Protein AF-A0A9J6HD00-F1 (afdb_monomer_lite)

Sequence (119 aa):
METTKFHFYCDDCMQVVAETSGSLADRNAVHAECPGCGRMCDGRPLLNDGNFYLSLPIKQQLTSLLAANDVSTALSERLREINSRSDTSTVLSDITDGSVYRTVRQKLNLSRLNSDHQR

Foldseek 3Di:
DDAKKKWAADPVPRATFDIDRPDPVRQQCDWGQHPPPRDTDGRVVRVVVVRMDMDHPCVVVVVVQCPPPVSVVVVVVVVVVVVPPPPPDPDDDPQCNDPVNVVVCVVVVVPPPPPPPDD

Structure (mmCIF, N/CA/C/O backbone):
data_AF-A0A9J6HD00-F1
#
_entry.id   AF-A0A9J6HD00-F1
#
loop_
_atom_site.group_PDB
_atom_site.id
_atom_site.type_symbol
_atom_site.label_atom_id
_atom_site.label_alt_id
_atom_site.label_comp_id
_atom_site.label_asym_id
_atom_site.label_entity_id
_atom_site.label_seq_id
_atom_site.pdbx_PDB_ins_code
_atom_site.Cartn_x
_atom_site.Cartn_y
_atom_site.Cartn_z
_atom_site.occupancy
_atom_site.B_iso_or_equiv
_atom_site.auth_seq_id
_atom_site.auth_comp_id
_atom_site.auth_asym_id
_atom_site.auth_atom_id
_atom_site.pdbx_PDB_model_num
ATOM 1 N N . MET A 1 1 ? 5.019 13.794 7.632 1.00 52.81 1 MET A N 1
ATOM 2 C CA . MET A 1 1 ? 3.790 12.981 7.520 1.00 52.81 1 MET A CA 1
ATOM 3 C C . MET A 1 1 ? 4.161 11.738 6.745 1.00 52.81 1 MET A C 1
ATOM 5 O O . MET A 1 1 ? 4.774 11.886 5.698 1.00 52.81 1 MET A O 1
ATOM 9 N N . GLU A 1 2 ? 3.876 10.545 7.265 1.00 64.75 2 GLU A N 1
ATOM 10 C CA . GLU A 1 2 ? 3.932 9.345 6.425 1.00 64.75 2 GLU A CA 1
ATOM 11 C C . GLU A 1 2 ? 2.846 9.503 5.356 1.00 64.75 2 GLU A C 1
ATOM 13 O O . GLU A 1 2 ? 1.710 9.842 5.685 1.00 64.75 2 GLU A O 1
ATOM 18 N N . THR A 1 3 ? 3.213 9.368 4.086 1.00 76.88 3 THR A N 1
ATOM 19 C CA . THR A 1 3 ? 2.303 9.480 2.941 1.00 76.88 3 THR A CA 1
ATOM 20 C C . THR A 1 3 ? 2.090 8.105 2.334 1.00 76.88 3 THR A C 1
ATOM 22 O O . THR A 1 3 ? 2.914 7.210 2.523 1.00 76.88 3 THR A O 1
ATOM 25 N N . THR A 1 4 ? 0.994 7.929 1.596 1.00 85.50 4 THR A N 1
ATOM 26 C CA . THR A 1 4 ? 0.776 6.705 0.822 1.00 85.50 4 THR A CA 1
ATOM 27 C C . THR A 1 4 ? 1.958 6.453 -0.107 1.00 85.50 4 THR A C 1
ATOM 29 O O . THR A 1 4 ? 2.431 7.377 -0.769 1.00 85.50 4 THR A O 1
ATOM 32 N N . LYS A 1 5 ? 2.418 5.205 -0.159 1.00 91.19 5 LYS A N 1
ATOM 33 C CA . LYS A 1 5 ? 3.476 4.760 -1.067 1.00 91.19 5 LYS A CA 1
ATOM 34 C C . LYS A 1 5 ? 2.976 3.610 -1.922 1.00 91.19 5 LYS A C 1
ATOM 36 O O . LYS A 1 5 ? 2.307 2.708 -1.418 1.00 91.19 5 LYS A O 1
ATOM 41 N N . PHE A 1 6 ? 3.300 3.653 -3.207 1.00 93.88 6 PHE A N 1
ATOM 42 C CA . PHE A 1 6 ? 3.102 2.540 -4.129 1.00 93.88 6 PHE A CA 1
ATOM 43 C C . PHE A 1 6 ? 4.403 1.767 -4.242 1.00 93.88 6 PHE A C 1
ATOM 45 O O . PHE A 1 6 ? 5.441 2.363 -4.520 1.00 93.88 6 PHE A O 1
ATOM 52 N N . HIS A 1 7 ? 4.319 0.456 -4.078 1.00 96.12 7 HIS A N 1
ATOM 53 C CA . HIS A 1 7 ? 5.434 -0.461 -4.231 1.00 96.12 7 HIS A CA 1
ATOM 54 C C . HIS A 1 7 ? 5.146 -1.367 -5.418 1.00 96.12 7 HIS A C 1
ATOM 56 O O . HIS A 1 7 ? 4.12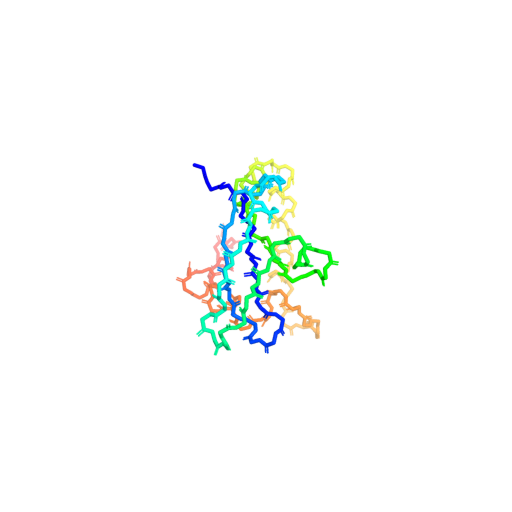8 -2.053 -5.435 1.00 96.12 7 HIS A O 1
ATOM 62 N N . PHE A 1 8 ? 6.034 -1.360 -6.400 1.00 97.00 8 PHE A N 1
ATOM 63 C CA . PHE A 1 8 ? 5.962 -2.229 -7.566 1.00 97.00 8 PHE A CA 1
ATOM 64 C C . PHE A 1 8 ? 6.852 -3.437 -7.343 1.00 97.00 8 PHE A C 1
ATOM 66 O O . PHE A 1 8 ? 7.951 -3.293 -6.800 1.00 97.00 8 PHE A O 1
ATOM 73 N N . TYR A 1 9 ? 6.404 -4.608 -7.777 1.00 97.56 9 TYR A N 1
ATOM 74 C CA . TYR A 1 9 ? 7.189 -5.833 -7.680 1.00 97.56 9 TYR A CA 1
ATOM 75 C C . TYR A 1 9 ? 7.220 -6.572 -9.016 1.00 97.56 9 TYR A C 1
ATOM 77 O O . TYR A 1 9 ? 6.324 -6.428 -9.841 1.00 97.56 9 TYR A O 1
ATOM 85 N N . CYS A 1 10 ? 8.278 -7.344 -9.235 1.00 97.06 10 CYS A N 1
ATOM 86 C CA . CYS A 1 10 ? 8.379 -8.243 -10.379 1.00 97.06 10 CYS A CA 1
ATOM 87 C C . CYS A 1 10 ? 7.489 -9.472 -10.151 1.00 97.06 10 CYS A C 1
ATOM 89 O O . CYS A 1 10 ? 7.592 -10.116 -9.109 1.00 97.06 10 CYS A O 1
ATOM 91 N N . ASP A 1 11 ? 6.660 -9.803 -11.133 1.00 94.88 11 ASP A N 1
ATOM 92 C CA . ASP A 1 11 ? 5.758 -10.960 -11.172 1.00 94.88 11 ASP A CA 1
ATOM 93 C C . ASP A 1 11 ? 6.484 -12.312 -11.082 1.00 94.88 11 ASP A C 1
ATOM 95 O O . ASP A 1 11 ? 5.979 -13.239 -10.454 1.00 94.88 11 ASP A O 1
ATOM 99 N N . ASP A 1 12 ? 7.686 -12.420 -11.649 1.00 93.69 12 ASP A N 1
ATOM 100 C CA . ASP A 1 12 ? 8.445 -13.678 -11.654 1.00 93.69 12 ASP A CA 1
ATOM 101 C C . ASP A 1 12 ? 9.132 -13.965 -10.308 1.00 93.69 12 ASP A C 1
ATOM 103 O O . ASP A 1 12 ? 9.190 -15.100 -9.839 1.00 93.69 12 ASP A O 1
ATOM 107 N N . CYS A 1 13 ? 9.715 -12.930 -9.698 1.00 94.44 13 CYS A N 1
ATOM 108 C CA . CYS A 1 13 ? 10.613 -13.073 -8.543 1.00 94.44 13 CYS A CA 1
ATOM 109 C C . CYS A 1 13 ? 10.040 -12.518 -7.239 1.00 94.44 13 CYS A C 1
ATOM 111 O O . CYS A 1 13 ? 10.677 -12.645 -6.191 1.00 94.44 13 CYS A O 1
ATOM 113 N N . MET A 1 14 ? 8.881 -11.859 -7.300 1.00 95.25 14 MET A N 1
ATOM 114 C CA . MET A 1 14 ? 8.209 -11.193 -6.178 1.00 95.25 14 MET A CA 1
ATOM 115 C C . MET A 1 14 ? 9.091 -10.170 -5.436 1.00 95.25 14 MET A C 1
ATOM 117 O O . MET A 1 14 ? 8.809 -9.802 -4.296 1.00 95.25 14 MET A O 1
ATOM 121 N N . GLN A 1 15 ? 10.168 -9.696 -6.074 1.00 96.56 15 GLN A N 1
ATOM 122 C CA . GLN A 1 15 ? 11.064 -8.676 -5.531 1.00 96.56 15 GLN A CA 1
ATOM 123 C C . GLN A 1 15 ? 10.524 -7.284 -5.829 1.00 96.56 15 GLN A C 1
ATOM 125 O O . GLN A 1 15 ? 10.044 -7.023 -6.933 1.00 96.56 15 GLN A O 1
ATOM 130 N N . VAL A 1 16 ? 10.644 -6.380 -4.857 1.00 96.75 16 VAL A N 1
ATOM 131 C CA . VAL A 1 16 ? 10.287 -4.969 -5.037 1.00 96.75 16 VAL A CA 1
ATOM 132 C C . VAL A 1 16 ? 11.282 -4.319 -5.996 1.00 96.75 16 VAL A C 1
ATOM 134 O O . VAL A 1 16 ? 12.492 -4.422 -5.801 1.00 96.75 16 VAL A O 1
ATOM 137 N N . VAL A 1 17 ? 10.765 -3.639 -7.018 1.00 97.00 17 VAL A N 1
ATOM 138 C CA . VAL A 1 17 ? 11.569 -2.997 -8.071 1.00 97.00 17 VAL A CA 1
ATOM 139 C C . VAL A 1 17 ? 11.536 -1.475 -7.997 1.00 97.00 17 VAL A C 1
ATOM 141 O O . VAL A 1 17 ? 12.498 -0.820 -8.385 1.00 97.00 17 VAL A O 1
ATOM 144 N N . ALA A 1 18 ? 10.450 -0.891 -7.485 1.00 95.75 18 ALA A N 1
ATOM 145 C CA . ALA A 1 18 ? 10.319 0.556 -7.367 1.00 95.75 18 ALA A CA 1
ATOM 146 C C . ALA A 1 18 ? 9.346 0.962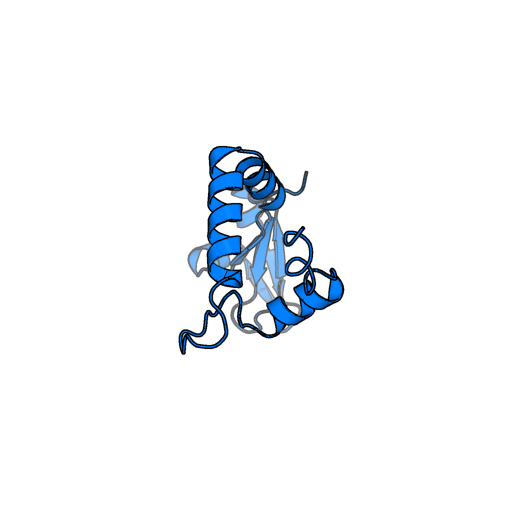 -6.257 1.00 95.75 18 ALA A C 1
ATOM 148 O O . ALA A 1 18 ? 8.401 0.239 -5.933 1.00 95.75 18 ALA A O 1
ATOM 149 N N . GLU A 1 19 ? 9.552 2.165 -5.724 1.00 95.62 19 GLU A N 1
ATOM 150 C CA . GLU A 1 19 ? 8.650 2.832 -4.789 1.00 95.62 19 GLU A CA 1
ATOM 151 C C . GLU A 1 19 ? 8.307 4.232 -5.318 1.00 95.62 19 GLU A C 1
ATOM 153 O O . GLU A 1 19 ? 9.193 4.957 -5.768 1.00 95.62 19 GLU A O 1
ATOM 158 N N . THR A 1 20 ? 7.031 4.630 -5.268 1.00 93.94 20 THR A N 1
ATOM 159 C CA . THR A 1 20 ? 6.591 5.965 -5.712 1.00 93.94 20 THR A CA 1
ATOM 160 C C . THR A 1 20 ? 5.603 6.616 -4.743 1.00 93.94 20 THR A C 1
ATOM 162 O O . THR A 1 20 ? 4.933 5.943 -3.956 1.00 93.94 20 THR A O 1
ATOM 165 N N . SER A 1 21 ? 5.479 7.945 -4.839 1.00 81.44 21 SER A N 1
ATOM 166 C CA . SER A 1 21 ? 4.574 8.781 -4.028 1.00 81.44 21 SER A CA 1
ATOM 167 C C . SER A 1 21 ? 3.080 8.582 -4.343 1.00 81.44 21 SER A C 1
ATOM 169 O O . SER A 1 21 ? 2.212 9.060 -3.613 1.00 81.44 21 SER A O 1
ATOM 171 N N . GLY A 1 22 ? 2.770 7.880 -5.441 1.00 76.69 22 GLY A N 1
ATOM 172 C CA . GLY A 1 22 ? 1.409 7.582 -5.873 1.00 76.69 22 GLY A CA 1
ATOM 173 C C . GLY A 1 22 ? 0.776 8.585 -6.836 1.00 76.69 22 GLY A C 1
ATOM 174 O O . GLY A 1 22 ? -0.397 8.421 -7.172 1.00 76.69 22 GLY A O 1
ATOM 175 N N . SER A 1 23 ? 1.495 9.585 -7.358 1.00 89.06 23 SER A N 1
ATOM 176 C CA . SER A 1 23 ? 0.992 10.357 -8.508 1.00 89.06 23 SER A CA 1
ATOM 177 C C . SER A 1 23 ? 0.903 9.463 -9.760 1.00 89.06 23 SER A C 1
ATOM 179 O O . SER A 1 23 ? 1.632 8.479 -9.881 1.00 89.06 23 SER A O 1
ATOM 181 N N . LEU A 1 24 ? -0.039 9.716 -10.679 1.00 88.81 24 LEU A N 1
ATOM 182 C CA . LEU A 1 24 ? -0.172 8.875 -11.885 1.00 88.81 24 LEU A CA 1
ATOM 183 C C . LEU A 1 24 ? 1.063 8.990 -12.791 1.00 88.81 24 LEU A C 1
ATOM 185 O O . LEU A 1 24 ? 1.462 8.007 -13.409 1.00 88.81 24 LEU A O 1
ATOM 189 N N . ALA A 1 25 ? 1.676 10.175 -12.835 1.00 91.94 25 ALA A N 1
ATOM 190 C CA . ALA A 1 25 ? 2.903 10.416 -13.580 1.00 91.94 25 ALA A CA 1
ATOM 191 C C . ALA A 1 25 ? 4.063 9.575 -13.029 1.00 91.94 25 ALA A C 1
ATOM 193 O O . ALA A 1 25 ? 4.665 8.830 -13.795 1.00 91.94 25 ALA A O 1
ATOM 194 N N . ASP A 1 26 ? 4.302 9.603 -11.711 1.00 91.94 26 ASP A N 1
ATOM 195 C CA . ASP A 1 26 ? 5.390 8.829 -11.090 1.00 91.94 26 ASP A CA 1
ATOM 196 C C . ASP A 1 26 ? 5.193 7.328 -11.292 1.00 91.94 26 ASP A C 1
ATOM 198 O O . ASP A 1 26 ? 6.134 6.606 -11.606 1.00 91.94 26 ASP A O 1
ATOM 202 N N . ARG A 1 27 ? 3.947 6.859 -11.156 1.00 92.12 27 ARG A N 1
ATOM 203 C CA . ARG A 1 27 ? 3.603 5.449 -11.356 1.00 92.12 27 ARG A CA 1
ATOM 204 C C . ARG A 1 27 ? 3.875 4.989 -12.786 1.00 92.12 27 ARG A C 1
ATOM 206 O O . ARG A 1 27 ? 4.424 3.914 -12.976 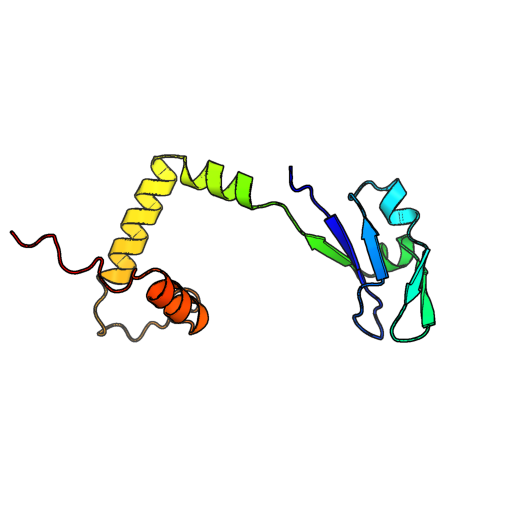1.00 92.12 27 ARG A O 1
ATOM 213 N N . ASN A 1 28 ? 3.514 5.795 -13.784 1.00 92.75 28 ASN A N 1
ATOM 214 C CA . ASN A 1 28 ? 3.751 5.462 -15.191 1.00 92.75 28 ASN A CA 1
ATOM 215 C C . ASN A 1 28 ? 5.219 5.628 -15.610 1.00 92.75 28 ASN A C 1
ATOM 217 O O . ASN A 1 28 ? 5.619 5.037 -16.608 1.00 92.75 28 ASN A O 1
ATOM 221 N N . ALA A 1 29 ? 5.997 6.425 -14.874 1.00 94.06 29 ALA A N 1
ATOM 222 C CA . ALA A 1 29 ? 7.413 6.663 -15.134 1.00 94.06 29 ALA A CA 1
ATOM 223 C C . ALA A 1 29 ? 8.339 5.579 -14.556 1.00 94.06 29 ALA A C 1
ATOM 225 O O . ALA A 1 29 ? 9.546 5.638 -14.781 1.00 94.06 29 ALA A O 1
ATOM 226 N N . VAL A 1 30 ? 7.807 4.600 -13.812 1.00 95.19 30 VAL A N 1
ATOM 227 C CA . VAL A 1 30 ? 8.604 3.468 -13.324 1.00 95.19 30 VAL A CA 1
ATOM 228 C C . VAL A 1 30 ? 9.181 2.707 -14.514 1.00 95.19 30 VAL A C 1
ATOM 230 O O . VAL A 1 30 ? 8.442 2.218 -15.365 1.00 95.19 30 VAL A O 1
ATOM 233 N N . HIS A 1 31 ? 10.503 2.603 -14.532 1.00 96.81 31 HIS A N 1
ATOM 234 C CA . HIS A 1 31 ? 11.281 1.810 -15.469 1.00 96.81 31 HIS A CA 1
ATOM 235 C C . HIS A 1 31 ? 12.517 1.322 -14.712 1.00 96.81 31 HIS A C 1
ATOM 237 O O . HIS A 1 31 ? 13.444 2.096 -14.469 1.00 96.81 31 HIS A O 1
ATOM 243 N N . ALA A 1 32 ? 12.482 0.078 -14.239 1.00 96.00 32 ALA A N 1
ATOM 244 C CA . ALA A 1 32 ? 13.508 -0.462 -13.351 1.00 96.00 32 ALA A CA 1
ATOM 245 C C . ALA A 1 32 ? 13.845 -1.908 -13.711 1.00 96.00 32 ALA A C 1
ATOM 247 O O . ALA A 1 32 ? 12.966 -2.690 -14.068 1.00 96.00 32 ALA A O 1
ATOM 248 N N . GLU A 1 33 ? 15.119 -2.267 -13.589 1.00 97.56 33 GLU A N 1
ATOM 249 C CA . GLU A 1 33 ? 15.564 -3.652 -13.708 1.00 97.56 33 GLU A CA 1
ATOM 250 C C . GLU A 1 33 ? 15.285 -4.399 -12.399 1.00 97.56 33 GLU A C 1
ATOM 252 O O . GLU A 1 33 ? 15.595 -3.914 -11.308 1.00 97.56 33 GLU A O 1
ATOM 257 N N . CYS A 1 34 ? 14.692 -5.587 -12.492 1.00 97.44 34 CYS A N 1
ATOM 258 C CA . CYS A 1 34 ? 14.448 -6.431 -11.335 1.00 97.44 34 CYS A CA 1
ATOM 259 C C . CYS A 1 34 ? 15.778 -6.945 -10.759 1.00 97.44 34 CYS A C 1
ATOM 261 O O . CYS A 1 34 ? 16.500 -7.658 -11.459 1.00 97.44 34 CYS A O 1
ATOM 263 N N . PRO A 1 35 ? 16.077 -6.710 -9.467 1.00 95.56 35 PRO A N 1
ATOM 264 C CA . PRO A 1 35 ? 17.335 -7.152 -8.865 1.00 95.56 35 PRO A CA 1
ATOM 265 C C . PRO A 1 35 ? 17.447 -8.680 -8.734 1.00 95.56 35 PRO A C 1
ATOM 267 O O . PRO A 1 35 ? 18.536 -9.192 -8.492 1.00 95.56 35 PRO A O 1
ATOM 270 N N . GLY A 1 36 ? 16.333 -9.414 -8.856 1.00 95.31 36 GLY A N 1
ATOM 271 C CA . GLY A 1 36 ? 16.306 -10.875 -8.756 1.00 95.31 36 GLY A CA 1
ATOM 272 C C . GLY A 1 36 ? 16.601 -11.599 -10.072 1.00 95.31 36 GLY A C 1
ATOM 273 O O . GLY A 1 36 ? 17.358 -12.565 -10.076 1.00 95.31 36 GLY A O 1
ATOM 274 N N . CYS A 1 37 ? 16.010 -11.149 -11.183 1.00 96.06 37 CYS A N 1
ATOM 275 C CA . CYS A 1 37 ? 16.089 -11.840 -12.480 1.00 96.06 37 CYS A CA 1
ATOM 276 C C . CYS A 1 37 ? 16.631 -10.994 -13.637 1.00 96.06 37 CYS A C 1
ATOM 278 O O . CYS A 1 37 ? 16.747 -11.513 -14.744 1.00 96.06 37 CYS A O 1
ATOM 280 N N . GLY A 1 38 ? 16.924 -9.710 -13.421 1.00 95.50 38 GLY A N 1
ATOM 281 C CA . GLY A 1 38 ? 17.403 -8.803 -14.469 1.00 95.50 38 GLY A CA 1
ATOM 282 C C . GLY A 1 38 ? 16.338 -8.391 -15.496 1.00 95.50 38 GLY A C 1
ATOM 283 O O . GLY A 1 38 ? 16.639 -7.741 -16.493 1.00 95.50 38 GLY A O 1
ATOM 284 N N . ARG A 1 39 ? 15.068 -8.774 -15.303 1.00 95.50 39 ARG A N 1
ATOM 285 C CA . ARG A 1 39 ? 13.974 -8.378 -16.201 1.00 95.50 39 ARG A CA 1
ATOM 286 C C . ARG A 1 39 ? 13.677 -6.888 -16.040 1.00 95.50 39 ARG A C 1
ATOM 288 O O . ARG A 1 39 ? 13.552 -6.403 -14.919 1.00 95.50 39 ARG A O 1
ATOM 295 N N . MET A 1 40 ? 13.490 -6.183 -17.153 1.00 97.00 40 MET A N 1
ATOM 296 C CA . MET A 1 40 ? 12.993 -4.807 -17.127 1.00 97.00 40 MET A CA 1
ATOM 297 C C . MET A 1 40 ? 11.503 -4.773 -16.782 1.00 97.00 40 MET A C 1
ATOM 299 O O . MET A 1 40 ? 10.692 -5.478 -17.385 1.00 97.00 40 MET A O 1
ATOM 303 N N . CYS A 1 41 ? 11.160 -3.943 -15.803 1.00 96.44 41 CYS A N 1
ATOM 304 C CA . CYS A 1 41 ? 9.824 -3.787 -15.256 1.00 96.44 41 CYS A CA 1
ATOM 305 C C . CYS A 1 41 ? 9.346 -2.342 -15.462 1.00 96.44 41 CYS A C 1
ATOM 307 O O . CYS A 1 41 ? 9.942 -1.394 -14.945 1.00 96.44 41 CYS A O 1
ATOM 309 N N . ASP A 1 42 ? 8.244 -2.192 -16.196 1.00 96.75 42 ASP A N 1
ATOM 310 C CA . ASP A 1 42 ? 7.630 -0.904 -16.523 1.00 96.75 42 ASP A CA 1
ATOM 311 C C . ASP A 1 42 ? 6.364 -0.658 -15.698 1.00 96.75 42 ASP A C 1
ATOM 313 O O . ASP A 1 42 ? 5.506 -1.530 -15.566 1.00 96.75 42 ASP A O 1
ATOM 317 N N . GLY A 1 43 ? 6.187 0.564 -15.204 1.00 94.50 43 GLY A N 1
ATOM 318 C CA . GLY A 1 43 ? 5.103 0.908 -14.286 1.00 94.50 43 GLY A CA 1
ATOM 319 C C . GLY A 1 43 ? 3.703 0.685 -14.838 1.00 94.50 43 GLY A C 1
ATOM 320 O O . GLY A 1 43 ? 2.844 0.142 -14.148 1.00 94.50 43 GLY A O 1
ATOM 321 N N . ARG A 1 44 ? 3.450 1.082 -16.091 1.00 95.00 44 ARG A N 1
ATOM 322 C CA . ARG A 1 44 ? 2.111 0.979 -16.691 1.00 95.00 44 ARG A CA 1
ATOM 323 C C . ARG A 1 44 ? 1.658 -0.480 -16.884 1.00 95.00 44 ARG A C 1
ATOM 325 O O . ARG A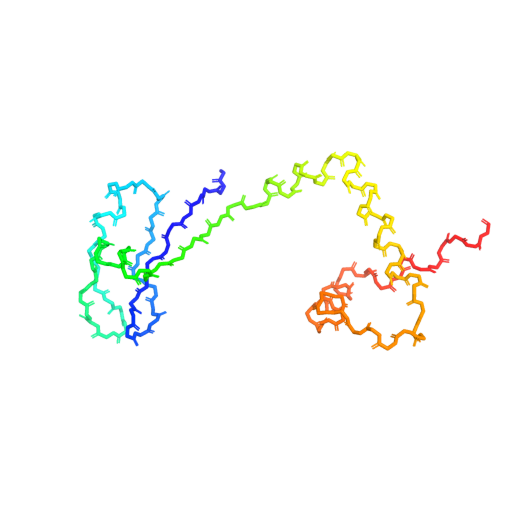 1 44 ? 0.534 -0.772 -16.479 1.00 95.00 44 ARG A O 1
ATOM 332 N N . PRO A 1 45 ? 2.481 -1.395 -17.437 1.00 95.56 45 PRO A N 1
ATOM 333 C CA . PRO A 1 45 ? 2.189 -2.829 -17.408 1.00 95.56 45 PRO A CA 1
ATOM 334 C C . PRO A 1 45 ? 1.964 -3.366 -15.993 1.00 95.56 45 PRO A C 1
ATOM 336 O O . PRO A 1 45 ? 0.910 -3.934 -15.728 1.00 95.56 45 PRO A O 1
ATOM 339 N N . LEU A 1 46 ? 2.875 -3.086 -15.052 1.00 95.25 46 LEU A N 1
ATOM 340 C CA . LEU A 1 46 ? 2.752 -3.578 -13.674 1.00 95.25 46 LEU A CA 1
ATOM 341 C C . LEU A 1 46 ? 1.455 -3.113 -12.996 1.00 95.25 46 LEU A C 1
ATOM 343 O O . LEU A 1 46 ? 0.845 -3.875 -12.254 1.00 95.25 46 LEU A O 1
ATOM 347 N N . LEU A 1 47 ? 1.004 -1.881 -13.254 1.00 94.12 47 LEU A N 1
ATOM 348 C CA . LEU A 1 47 ? -0.288 -1.395 -12.764 1.00 94.12 47 LEU A CA 1
ATOM 349 C C . LEU A 1 47 ? -1.467 -2.172 -13.354 1.00 94.12 47 LEU A C 1
ATOM 351 O O . LEU A 1 47 ? -2.371 -2.547 -12.611 1.00 94.12 47 LEU A O 1
ATOM 355 N N . ASN A 1 48 ? -1.479 -2.368 -14.674 1.00 95.31 48 ASN A N 1
ATOM 356 C CA . ASN A 1 48 ? -2.577 -3.045 -15.366 1.00 95.31 48 ASN A CA 1
ATOM 357 C C . ASN A 1 48 ? -2.695 -4.513 -14.942 1.00 95.31 48 ASN A C 1
ATOM 359 O O . ASN A 1 48 ? -3.808 -5.017 -14.806 1.00 95.31 48 ASN A O 1
ATOM 363 N N . ASP A 1 49 ? -1.556 -5.156 -14.694 1.00 95.88 49 ASP A N 1
ATOM 364 C CA . ASP A 1 49 ? -1.475 -6.563 -14.304 1.00 95.88 49 ASP A CA 1
ATOM 365 C C . ASP A 1 49 ? -1.655 -6.768 -12.787 1.00 95.88 49 ASP A C 1
ATOM 367 O O . ASP A 1 49 ? -1.768 -7.897 -12.318 1.00 95.88 49 ASP A O 1
ATOM 371 N N . GLY A 1 50 ? -1.711 -5.686 -11.999 1.00 95.88 50 GLY A N 1
ATOM 372 C CA . GLY A 1 50 ? -1.885 -5.753 -10.544 1.00 95.88 50 GLY A CA 1
ATOM 373 C C . GLY A 1 50 ? -0.607 -6.082 -9.760 1.00 95.88 50 GLY A C 1
ATOM 374 O O . GLY A 1 50 ? -0.673 -6.444 -8.585 1.00 95.88 50 GLY A O 1
ATOM 375 N N . ASN A 1 51 ? 0.565 -5.904 -10.368 1.00 96.75 51 ASN A N 1
ATOM 376 C CA . ASN A 1 51 ? 1.881 -6.181 -9.787 1.00 96.75 51 ASN A CA 1
ATOM 377 C C . ASN A 1 51 ? 2.397 -5.020 -8.917 1.00 96.75 51 ASN A C 1
ATOM 379 O O . ASN A 1 51 ? 3.499 -4.490 -9.096 1.00 96.75 51 ASN A O 1
ATOM 383 N N . PHE A 1 52 ? 1.567 -4.580 -7.973 1.00 95.62 52 PHE A N 1
ATOM 384 C CA . PHE A 1 52 ? 1.914 -3.546 -7.004 1.00 95.62 52 PHE A CA 1
ATOM 385 C C . PHE A 1 52 ? 1.120 -3.701 -5.701 1.00 95.62 52 PHE A C 1
ATOM 387 O O . PHE A 1 52 ? 0.079 -4.354 -5.658 1.00 95.62 52 PHE A O 1
ATOM 394 N N . TYR A 1 53 ? 1.588 -3.064 -4.631 1.00 94.25 53 TYR A N 1
ATOM 395 C CA . TYR A 1 53 ? 0.835 -2.904 -3.388 1.00 94.25 53 TYR A CA 1
ATOM 396 C C . TYR A 1 53 ? 1.011 -1.501 -2.803 1.00 94.25 53 TYR A C 1
ATOM 398 O O . TYR A 1 53 ? 1.866 -0.718 -3.224 1.00 94.25 53 TYR A O 1
ATOM 406 N N . LEU A 1 54 ? 0.162 -1.171 -1.831 1.00 91.75 54 LEU A N 1
ATOM 407 C CA . LEU A 1 54 ? 0.111 0.138 -1.194 1.00 91.75 54 LEU A CA 1
ATOM 408 C C . LEU A 1 54 ? 0.528 0.048 0.265 1.00 91.75 54 LEU A C 1
ATOM 410 O O . LEU A 1 54 ? -0.008 -0.763 1.017 1.00 91.75 54 LEU A O 1
ATOM 414 N N . SER A 1 55 ? 1.395 0.962 0.678 1.00 88.81 55 SER A N 1
ATOM 415 C CA . SER A 1 55 ? 1.606 1.263 2.090 1.00 88.81 55 SER A CA 1
ATOM 416 C C . SER A 1 55 ? 0.812 2.514 2.430 1.00 88.81 55 SER A C 1
ATOM 418 O O . SER A 1 55 ? 1.120 3.604 1.945 1.00 88.81 55 SER A O 1
ATOM 420 N N . LEU A 1 56 ? -0.236 2.354 3.237 1.00 85.19 56 LEU A N 1
ATOM 421 C CA . LEU A 1 56 ? -1.079 3.455 3.693 1.00 85.19 56 LEU A CA 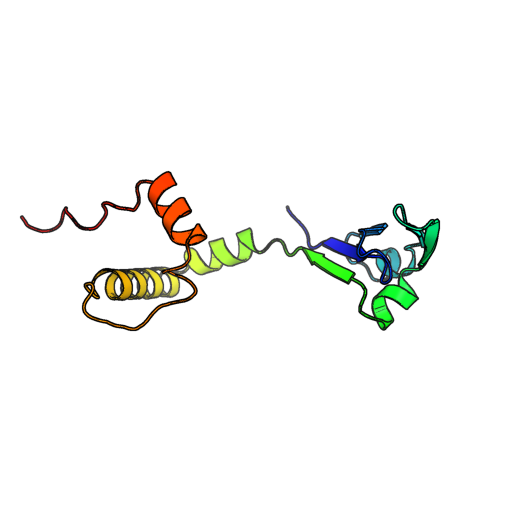1
ATOM 422 C C . LEU A 1 56 ? -0.649 3.899 5.099 1.00 85.19 56 LEU A C 1
ATOM 424 O O . LEU A 1 56 ? -0.518 3.054 5.988 1.00 85.19 56 LEU A O 1
ATOM 428 N N . PRO A 1 57 ? -0.496 5.210 5.350 1.00 79.12 57 PRO A N 1
ATOM 429 C CA . PRO A 1 57 ? -0.211 5.746 6.677 1.00 79.12 57 PRO A CA 1
ATOM 430 C C . PRO A 1 57 ? -1.480 5.736 7.547 1.00 79.12 57 PRO A C 1
ATOM 432 O O . PRO A 1 57 ? -2.042 6.775 7.894 1.00 79.12 57 PRO A O 1
ATOM 435 N N . ILE A 1 58 ? -1.959 4.545 7.911 1.00 83.38 58 ILE A N 1
ATOM 436 C CA . ILE A 1 58 ? -3.219 4.374 8.654 1.00 83.38 58 ILE A CA 1
ATOM 437 C C . ILE A 1 58 ? -3.128 4.840 10.107 1.00 83.38 58 ILE A C 1
ATOM 439 O O . ILE A 1 58 ? -4.149 4.998 10.766 1.00 83.38 58 ILE A O 1
ATOM 443 N N . LYS A 1 59 ? -1.919 5.086 10.626 1.00 83.56 59 LYS A N 1
ATOM 444 C CA . LYS A 1 59 ? -1.713 5.455 12.030 1.00 83.56 59 LYS A CA 1
ATOM 445 C C . LYS A 1 59 ? -2.522 6.688 12.419 1.00 83.56 59 LYS A C 1
ATOM 447 O O . LYS A 1 59 ? -3.181 6.669 13.448 1.00 83.56 59 LYS A O 1
ATOM 452 N N . GLN A 1 60 ? -2.510 7.738 11.596 1.00 79.56 60 GLN A N 1
ATOM 453 C CA . GLN A 1 60 ? -3.280 8.952 11.886 1.00 79.56 60 GLN A CA 1
ATOM 454 C C . GLN A 1 60 ? -4.786 8.684 11.855 1.00 79.56 60 GLN A C 1
ATOM 456 O O . GLN A 1 60 ? -5.493 9.125 12.753 1.00 79.56 60 GLN A O 1
ATOM 461 N N . GLN A 1 61 ? -5.257 7.909 10.877 1.00 81.00 61 GLN A N 1
ATOM 462 C CA . GLN A 1 61 ? -6.670 7.550 10.743 1.00 81.00 61 GLN A CA 1
ATOM 463 C C . GLN A 1 61 ? -7.153 6.735 11.949 1.00 81.00 61 GLN A C 1
ATOM 465 O O . GLN A 1 61 ? -8.184 7.055 12.534 1.00 81.00 61 GLN A O 1
ATOM 470 N N . LEU A 1 62 ? -6.375 5.735 12.373 1.00 85.69 62 LEU A N 1
ATOM 471 C CA . LEU A 1 62 ? -6.660 4.933 13.562 1.00 85.69 62 LEU A CA 1
ATOM 472 C C . LEU A 1 62 ? -6.624 5.777 14.835 1.00 85.69 62 LEU A C 1
ATOM 474 O O . LEU A 1 62 ? -7.523 5.655 15.658 1.00 85.69 62 LEU A O 1
ATOM 478 N N . THR A 1 63 ? -5.637 6.662 14.995 1.00 85.69 63 THR A N 1
ATOM 479 C CA . THR A 1 63 ? -5.585 7.571 16.148 1.00 85.69 63 THR A CA 1
ATOM 480 C C . THR A 1 63 ? -6.813 8.475 16.194 1.00 85.69 63 THR A C 1
ATOM 482 O O . THR A 1 63 ? -7.407 8.622 17.256 1.00 85.69 63 THR A O 1
ATOM 485 N N . SER A 1 64 ? -7.220 9.059 15.065 1.00 86.94 64 SER A N 1
ATOM 486 C CA . SER A 1 64 ? -8.419 9.899 14.996 1.00 86.94 64 SER A CA 1
ATOM 487 C C . SER A 1 64 ? -9.693 9.117 15.316 1.00 86.94 64 SER A C 1
ATOM 489 O O . SER A 1 64 ? -10.531 9.621 16.057 1.00 86.94 64 SER A O 1
ATOM 491 N N . LEU A 1 65 ? -9.822 7.883 14.818 1.00 88.50 65 LEU A N 1
ATOM 492 C CA . LEU A 1 65 ? -10.944 6.999 15.149 1.00 88.50 65 LEU A CA 1
ATOM 493 C C . LEU A 1 65 ? -10.974 6.656 16.642 1.00 88.50 65 LEU A C 1
ATOM 495 O O . LEU A 1 65 ? -12.021 6.744 17.268 1.00 88.50 65 LEU A O 1
ATOM 499 N N . LEU A 1 66 ? -9.829 6.306 17.229 1.00 89.31 66 LEU A N 1
ATOM 500 C CA . LEU A 1 66 ? -9.721 5.961 18.650 1.00 89.31 66 LEU A CA 1
ATOM 501 C C . LEU A 1 66 ? -9.828 7.176 19.582 1.00 89.31 66 LEU A C 1
ATOM 503 O O . LEU A 1 66 ? -10.081 7.006 20.770 1.00 89.31 66 LEU A O 1
ATOM 507 N N . ALA A 1 67 ? -9.629 8.390 19.069 1.00 89.94 67 ALA A N 1
ATOM 508 C CA . ALA A 1 67 ? -9.869 9.623 19.811 1.00 89.94 67 ALA A CA 1
ATOM 509 C C . ALA A 1 67 ? -11.364 9.980 19.890 1.00 89.94 67 ALA A C 1
ATOM 511 O O . ALA A 1 67 ? -11.748 10.783 20.739 1.00 89.94 67 ALA A O 1
ATOM 512 N N . ALA A 1 68 ? -12.210 9.400 19.031 1.00 93.38 68 ALA A N 1
ATOM 513 C CA . ALA A 1 68 ? -13.653 9.570 19.117 1.00 93.38 68 ALA A CA 1
ATOM 514 C C . ALA A 1 68 ? -14.197 8.793 20.330 1.00 93.38 68 ALA A C 1
ATOM 516 O O . ALA A 1 68 ? -13.968 7.590 20.468 1.00 93.38 68 ALA A O 1
ATOM 517 N N . ASN A 1 69 ? -14.877 9.492 21.246 1.00 92.06 69 ASN A N 1
ATOM 518 C CA . ASN A 1 69 ? -15.299 8.933 22.539 1.00 92.06 69 ASN A CA 1
ATOM 519 C C . ASN A 1 69 ? -16.279 7.762 22.409 1.00 92.06 69 ASN A C 1
ATOM 521 O O . ASN A 1 69 ? -16.227 6.824 23.199 1.00 92.06 69 ASN A O 1
ATOM 525 N N . ASP A 1 70 ? -17.180 7.821 21.438 1.00 94.25 70 ASP A N 1
ATOM 526 C CA . ASP A 1 70 ? -18.133 6.757 21.132 1.00 94.25 70 ASP A CA 1
ATOM 527 C C . ASP A 1 70 ? -17.412 5.482 20.679 1.00 94.25 70 ASP A C 1
ATOM 529 O O . ASP A 1 70 ? -17.651 4.402 21.223 1.00 94.25 70 ASP A O 1
ATOM 533 N N . VAL A 1 71 ? -16.462 5.620 19.753 1.00 91.44 71 VAL A N 1
ATOM 534 C CA . VAL A 1 71 ? -15.652 4.512 19.239 1.00 91.44 71 VAL A CA 1
ATOM 535 C C . VAL A 1 71 ? -14.768 3.930 20.338 1.00 91.44 71 VAL A C 1
ATOM 537 O O . VAL A 1 71 ? -14.712 2.711 20.506 1.00 91.44 71 VAL A O 1
ATOM 540 N N . SER A 1 72 ? -14.084 4.778 21.107 1.00 90.31 72 SER A N 1
ATOM 541 C CA . SER A 1 72 ? -13.172 4.333 22.163 1.00 90.31 72 SER A CA 1
ATOM 542 C C . SER A 1 72 ? -13.906 3.637 23.310 1.00 90.31 72 SER A C 1
ATOM 544 O O . SER A 1 72 ? -13.422 2.619 23.817 1.00 90.31 72 SER A O 1
ATOM 546 N N . THR A 1 73 ? -15.095 4.126 23.672 1.00 92.00 73 THR A N 1
ATOM 547 C CA . THR A 1 73 ? -15.956 3.512 24.690 1.00 92.00 73 THR A CA 1
ATOM 548 C C . THR A 1 73 ? -16.475 2.165 24.208 1.00 92.00 73 THR A C 1
ATOM 550 O O . THR A 1 73 ? -16.233 1.159 24.876 1.00 92.00 73 THR A O 1
ATOM 553 N N . ALA A 1 74 ? -17.080 2.111 23.016 1.00 91.81 74 ALA A N 1
ATOM 554 C CA . ALA A 1 74 ? -17.599 0.869 22.445 1.00 91.81 74 ALA A CA 1
ATOM 555 C C . ALA A 1 74 ? -16.499 -0.193 22.282 1.00 91.81 74 ALA A C 1
ATOM 557 O O . ALA A 1 74 ? -16.695 -1.365 22.610 1.00 91.81 74 ALA A O 1
ATOM 558 N N . LEU A 1 75 ? -15.306 0.210 21.832 1.00 87.94 75 LEU A N 1
ATOM 559 C CA . LEU A 1 75 ? -14.156 -0.686 21.733 1.00 87.94 75 LEU A CA 1
ATOM 560 C C . LEU A 1 75 ? -13.714 -1.193 23.112 1.00 87.94 75 LEU A C 1
ATOM 562 O O . LEU A 1 75 ? -13.454 -2.385 23.272 1.00 87.94 75 LEU A O 1
ATOM 566 N N . SER A 1 76 ? -13.637 -0.311 24.110 1.00 86.81 76 SER A N 1
ATOM 567 C CA . SER A 1 76 ? -13.236 -0.675 25.474 1.00 86.81 76 SER A CA 1
ATOM 568 C C . SER A 1 76 ? -14.216 -1.653 26.116 1.00 86.81 76 SER A C 1
ATOM 570 O O . SER A 1 76 ? -13.792 -2.641 26.717 1.00 86.81 76 SER A O 1
ATOM 572 N N . GLU A 1 77 ? -15.518 -1.416 25.965 1.00 89.50 77 GLU A N 1
ATOM 573 C CA . GLU A 1 77 ? -16.571 -2.329 26.417 1.00 89.50 77 GLU A CA 1
ATOM 574 C C . GLU A 1 77 ? -16.444 -3.682 25.727 1.00 89.50 77 GLU A C 1
ATOM 576 O O . GLU A 1 77 ? -16.404 -4.720 26.392 1.00 89.50 77 GLU A O 1
ATOM 581 N N . ARG A 1 78 ? -16.259 -3.687 24.404 1.00 85.00 78 ARG A N 1
ATOM 582 C CA . ARG A 1 78 ? -16.179 -4.940 23.659 1.00 85.00 78 ARG A CA 1
ATOM 583 C C . ARG A 1 78 ? -14.934 -5.751 23.995 1.00 85.00 78 ARG A C 1
ATOM 585 O O . ARG A 1 78 ? -15.010 -6.973 24.111 1.00 85.00 78 ARG A O 1
ATOM 592 N N . LEU A 1 79 ? -13.805 -5.084 24.225 1.00 81.94 79 LEU A N 1
ATOM 593 C CA . LEU A 1 79 ? -12.585 -5.721 24.718 1.00 81.94 79 LEU A CA 1
ATOM 594 C C . LEU A 1 79 ? -12.754 -6.257 26.145 1.00 81.94 79 LEU A C 1
ATOM 596 O O . LEU A 1 79 ? -12.241 -7.336 26.441 1.00 81.94 79 LEU A O 1
ATOM 600 N N . ARG A 1 80 ? -13.474 -5.555 27.031 1.00 83.06 80 ARG A N 1
ATOM 601 C CA . ARG A 1 80 ? -13.809 -6.080 28.368 1.00 83.06 80 ARG A CA 1
ATOM 602 C C . ARG A 1 80 ? -14.659 -7.339 28.270 1.00 83.06 80 ARG A C 1
ATOM 604 O O . ARG A 1 80 ? -14.340 -8.308 28.944 1.00 83.06 80 ARG A O 1
ATOM 611 N N . GLU A 1 81 ? -15.671 -7.353 27.407 1.00 82.88 81 GLU A N 1
ATOM 612 C CA . GLU A 1 81 ? -16.516 -8.531 27.181 1.00 82.88 81 GLU A CA 1
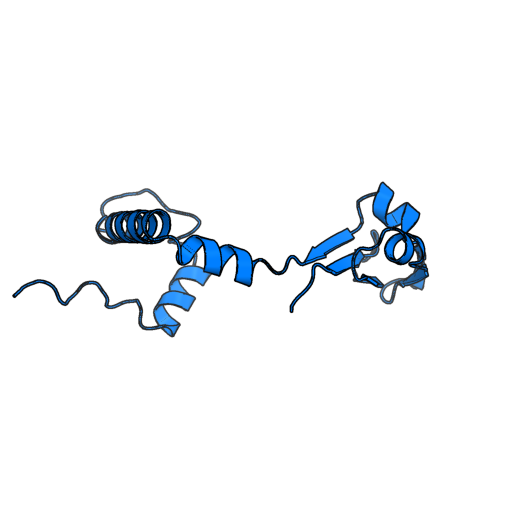ATOM 613 C C . GLU A 1 81 ? -15.733 -9.727 26.630 1.00 82.88 81 GLU A C 1
ATOM 615 O O . GLU A 1 81 ? -15.955 -10.859 27.050 1.00 82.88 81 GLU A O 1
ATOM 620 N N . ILE A 1 82 ? -14.804 -9.497 25.697 1.00 76.88 82 ILE A N 1
ATOM 621 C CA . ILE A 1 82 ? -13.941 -10.565 25.173 1.00 76.88 82 ILE A CA 1
ATOM 622 C C . ILE A 1 82 ? -13.047 -11.122 26.287 1.00 76.88 82 ILE A C 1
ATOM 624 O O . ILE A 1 82 ? -12.902 -12.333 26.399 1.00 76.88 82 ILE A O 1
ATOM 628 N N . ASN A 1 83 ? -12.484 -10.256 27.134 1.00 71.81 83 ASN A N 1
ATOM 629 C CA . ASN A 1 83 ? -11.618 -10.682 28.236 1.00 71.81 83 ASN A CA 1
ATOM 630 C C . ASN A 1 83 ? -12.387 -11.319 29.410 1.00 71.81 83 ASN A C 1
ATOM 632 O O . ASN A 1 83 ? -11.804 -12.115 30.142 1.00 71.81 83 ASN A O 1
ATOM 636 N N . SER A 1 84 ? -13.658 -10.963 29.629 1.00 72.69 84 SER A N 1
ATOM 637 C CA . SER A 1 84 ? -14.481 -11.508 30.720 1.00 72.69 84 SER A CA 1
ATOM 638 C C . SER A 1 84 ? -15.105 -12.863 30.389 1.00 72.69 84 SER A C 1
ATOM 640 O O . SER A 1 84 ? -15.522 -13.584 31.299 1.00 72.69 84 SER A O 1
ATOM 642 N N . ARG A 1 85 ? -15.136 -13.245 29.106 1.00 67.31 85 ARG A N 1
ATOM 643 C CA . ARG A 1 85 ? -15.444 -14.610 28.667 1.00 67.31 85 ARG A CA 1
ATOM 644 C C . ARG A 1 85 ? -14.308 -15.545 29.094 1.00 67.31 85 ARG A C 1
ATOM 646 O O . ARG A 1 85 ? -13.388 -15.825 28.339 1.00 67.31 85 ARG A O 1
ATOM 653 N N . SER A 1 86 ? -14.387 -15.995 30.343 1.00 54.25 86 SER A N 1
ATOM 654 C CA . SER A 1 86 ? -13.608 -17.099 30.909 1.00 54.25 86 SER A CA 1
ATOM 655 C C . SER A 1 86 ? -13.655 -18.329 29.991 1.00 54.25 86 SER A C 1
ATOM 657 O O . SER A 1 86 ? -14.698 -18.571 29.380 1.00 54.25 86 SER A O 1
ATOM 659 N N . ASP A 1 87 ? -12.536 -19.073 29.957 1.00 54.47 87 ASP A N 1
ATOM 660 C CA . ASP A 1 87 ? -12.121 -20.336 29.287 1.00 54.47 87 ASP A CA 1
ATOM 661 C C . ASP A 1 87 ? -13.168 -21.440 28.968 1.00 54.47 87 ASP A C 1
ATOM 663 O O . ASP A 1 87 ? -12.827 -22.544 28.557 1.00 54.47 87 ASP A O 1
ATOM 667 N N . THR A 1 88 ? -14.457 -21.183 29.137 1.00 53.22 88 THR A N 1
ATOM 668 C CA . THR A 1 88 ? -15.584 -22.086 28.862 1.00 53.22 88 THR A CA 1
ATOM 669 C C . THR A 1 88 ? -16.129 -21.990 27.434 1.00 53.22 88 THR A C 1
ATOM 671 O O . THR A 1 88 ? -16.970 -22.793 27.038 1.00 53.22 88 THR A O 1
ATOM 674 N N . SER A 1 89 ? -15.654 -21.029 26.641 1.00 55.66 89 SER A N 1
ATOM 675 C CA . SER A 1 89 ? -16.061 -20.843 25.250 1.00 55.66 89 SER A CA 1
ATOM 676 C C . SER A 1 89 ? -15.040 -21.488 24.314 1.00 55.66 89 SER A C 1
ATOM 678 O O . SER A 1 89 ? -13.951 -20.961 24.122 1.00 55.66 89 SER A O 1
ATOM 680 N N . THR A 1 90 ? -15.429 -22.576 23.648 1.00 57.06 90 THR A N 1
ATOM 681 C CA . THR A 1 90 ? -14.719 -23.222 22.521 1.00 57.06 90 THR A CA 1
ATOM 682 C C . THR A 1 90 ? -14.530 -22.320 21.289 1.00 57.06 90 THR A C 1
ATOM 684 O O . THR A 1 90 ? -14.058 -22.780 20.250 1.00 57.06 90 THR A O 1
ATOM 687 N N . VAL A 1 91 ? -14.909 -21.043 21.368 1.00 63.75 91 VAL A N 1
ATOM 688 C CA . VAL A 1 91 ? -14.789 -20.071 20.280 1.00 63.75 91 VAL A CA 1
ATOM 689 C C . VAL A 1 91 ? -13.376 -19.494 20.264 1.00 63.75 91 VAL A C 1
ATOM 691 O O . VAL A 1 91 ? -13.055 -18.595 21.036 1.00 63.75 91 VAL A O 1
ATOM 694 N N . LEU A 1 92 ? -12.553 -20.024 19.362 1.00 65.06 92 LEU A N 1
ATOM 695 C CA . LEU A 1 92 ? -11.249 -19.477 19.003 1.00 65.06 92 LEU A CA 1
ATOM 696 C C . LEU A 1 92 ? -11.445 -18.214 18.146 1.00 65.06 92 LEU A C 1
ATOM 698 O O . LEU A 1 92 ? -12.203 -18.235 17.176 1.00 65.06 92 LEU A O 1
ATOM 702 N N . SER A 1 93 ? -10.766 -17.124 18.488 1.00 69.69 93 SER A N 1
ATOM 703 C CA . SER A 1 93 ? -10.746 -15.883 17.710 1.00 69.69 93 SER A CA 1
ATOM 704 C C . SER A 1 93 ? -9.391 -15.703 17.035 1.00 69.69 93 SER A C 1
ATOM 706 O O . SER A 1 93 ? -8.366 -15.578 17.708 1.00 69.69 93 SER A O 1
ATOM 708 N N . ASP A 1 94 ? -9.382 -15.586 15.705 1.00 69.38 94 ASP A N 1
ATOM 709 C CA . ASP A 1 94 ? -8.160 -15.368 14.912 1.00 69.38 94 ASP A CA 1
ATOM 710 C C . ASP A 1 94 ? -7.373 -14.118 15.344 1.00 69.38 94 ASP A C 1
ATOM 712 O O . ASP A 1 94 ? -6.160 -14.030 15.158 1.00 69.38 94 ASP A O 1
ATOM 716 N N . ILE A 1 95 ? -8.057 -13.146 15.955 1.00 70.50 95 ILE A N 1
ATOM 717 C CA . ILE A 1 95 ? -7.485 -11.852 16.336 1.00 70.50 95 ILE A CA 1
ATOM 718 C C . ILE A 1 95 ? -6.873 -11.899 17.741 1.00 70.50 95 ILE A C 1
ATOM 720 O O . ILE A 1 95 ? -5.789 -11.358 17.959 1.00 70.50 95 ILE A O 1
ATOM 724 N N . THR A 1 96 ? -7.556 -12.520 18.707 1.00 70.69 96 THR A N 1
ATOM 725 C CA . THR A 1 96 ? -7.172 -12.459 20.132 1.00 70.69 96 THR A CA 1
ATOM 726 C C . THR A 1 96 ? -6.495 -13.725 20.640 1.00 70.69 96 THR A C 1
ATOM 728 O O . THR A 1 96 ? -5.755 -13.662 21.622 1.00 70.69 96 THR A O 1
ATOM 731 N N . ASP A 1 97 ? -6.686 -14.857 19.965 1.00 72.38 97 ASP A N 1
ATOM 732 C CA . ASP A 1 97 ? -6.062 -16.127 20.342 1.00 72.38 97 ASP A CA 1
ATOM 733 C C . ASP A 1 97 ? -4.773 -16.420 19.579 1.00 72.38 97 ASP A C 1
ATOM 735 O O . ASP A 1 97 ? -4.016 -17.303 19.985 1.00 72.38 97 ASP A O 1
ATOM 739 N N . GLY A 1 98 ? -4.470 -15.636 18.542 1.00 77.38 98 GLY A N 1
ATOM 740 C CA . GLY A 1 98 ? -3.235 -15.744 17.776 1.00 77.38 98 GLY A CA 1
ATOM 741 C C . GLY A 1 98 ? -1.975 -15.565 18.632 1.00 77.38 98 GLY A C 1
ATOM 742 O O . GLY A 1 98 ? -1.903 -14.714 19.525 1.00 77.38 98 GLY A O 1
ATOM 743 N N . SER A 1 99 ? -0.937 -16.346 18.323 1.00 80.00 99 SER A N 1
ATOM 744 C CA . SER A 1 99 ? 0.350 -16.330 19.035 1.00 80.00 99 SER A CA 1
ATOM 745 C C . SER A 1 99 ? 0.980 -14.934 19.077 1.00 80.00 99 SER A C 1
ATOM 747 O O . SER A 1 99 ? 1.445 -14.500 20.130 1.00 80.00 99 SER A O 1
ATOM 749 N N . VAL A 1 100 ? 0.914 -14.192 17.967 1.00 81.19 100 VAL A N 1
ATOM 750 C CA . VAL A 1 100 ? 1.439 -12.823 17.850 1.00 81.19 100 VAL A CA 1
ATOM 751 C C . VAL A 1 100 ? 0.754 -11.875 18.835 1.00 81.19 100 VAL A C 1
ATOM 753 O O . VAL A 1 100 ? 1.434 -11.155 19.568 1.00 81.19 100 VAL A O 1
ATOM 756 N N . TYR A 1 101 ? -0.580 -11.897 18.905 1.00 78.94 101 TYR A N 1
ATOM 757 C CA . TYR A 1 101 ? -1.342 -11.055 19.829 1.00 78.94 101 TYR A CA 1
ATOM 758 C C . TYR A 1 101 ? -0.992 -11.370 21.290 1.00 78.94 101 TYR A C 1
ATOM 760 O O . TYR A 1 101 ? -0.706 -10.458 22.074 1.00 78.94 101 TYR A O 1
ATOM 768 N N . ARG A 1 102 ? -0.917 -12.663 21.643 1.00 77.06 102 ARG A N 1
ATOM 769 C CA . ARG A 1 102 ? -0.512 -13.116 22.986 1.00 77.06 102 ARG A CA 1
ATOM 770 C C . ARG A 1 102 ? 0.891 -12.619 23.347 1.00 77.06 102 ARG A C 1
ATOM 772 O O . ARG A 1 102 ? 1.079 -12.062 24.429 1.00 77.06 102 ARG A O 1
ATOM 779 N N . THR A 1 103 ? 1.854 -12.742 22.432 1.00 81.75 103 THR A N 1
ATOM 780 C CA . THR A 1 103 ? 3.225 -12.245 22.629 1.00 81.75 103 THR A CA 1
ATOM 781 C C . THR A 1 103 ? 3.262 -10.731 22.835 1.00 81.75 103 THR A C 1
ATOM 783 O O . THR A 1 103 ? 3.961 -10.253 23.729 1.00 81.75 103 THR A O 1
ATOM 786 N N . VAL A 1 104 ? 2.511 -9.956 22.047 1.00 82.88 104 VAL A N 1
ATOM 787 C CA . VAL A 1 104 ? 2.458 -8.492 22.197 1.00 82.88 104 VAL A CA 1
ATOM 788 C C . VAL A 1 104 ? 1.854 -8.098 23.546 1.00 82.88 104 VAL A C 1
ATOM 790 O O . VAL A 1 104 ? 2.430 -7.263 24.244 1.00 82.88 104 VAL A O 1
ATOM 793 N N . ARG A 1 105 ? 0.752 -8.731 23.975 1.00 80.88 105 ARG A N 1
ATOM 794 C CA . ARG A 1 105 ? 0.157 -8.450 25.295 1.00 80.88 105 ARG A CA 1
ATOM 795 C C . ARG A 1 105 ? 1.100 -8.762 26.448 1.00 80.88 105 ARG A C 1
ATOM 797 O O . ARG A 1 105 ? 1.151 -7.985 27.398 1.00 80.88 105 ARG A O 1
ATOM 804 N N . GLN A 1 106 ? 1.850 -9.860 26.360 1.00 81.69 106 GLN A N 1
ATOM 805 C CA . GLN A 1 106 ? 2.870 -10.203 27.353 1.00 81.69 106 GLN A CA 1
ATOM 806 C C . GLN A 1 106 ? 3.983 -9.152 27.398 1.00 81.69 106 GLN A C 1
ATOM 808 O O . GLN A 1 106 ? 4.304 -8.662 28.476 1.00 81.69 106 GLN A O 1
ATOM 813 N N . LYS A 1 107 ? 4.521 -8.747 26.238 1.00 85.38 107 LYS A N 1
ATOM 814 C CA . LYS A 1 107 ? 5.570 -7.713 26.150 1.00 85.38 107 LYS A CA 1
ATOM 815 C C . LYS A 1 107 ? 5.137 -6.368 26.735 1.00 85.38 107 LYS A C 1
ATOM 817 O O . LYS A 1 107 ? 5.960 -5.662 27.304 1.00 85.38 107 LYS A O 1
ATOM 822 N N . LEU A 1 108 ? 3.860 -6.018 26.598 1.00 81.25 108 LEU A N 1
ATOM 823 C CA . LEU A 1 108 ? 3.294 -4.773 27.120 1.00 81.25 108 LEU A CA 1
ATOM 824 C C . LEU A 1 108 ? 2.787 -4.889 28.571 1.00 81.25 108 LEU A C 1
ATOM 826 O O . LEU A 1 108 ? 2.170 -3.951 29.066 1.00 81.25 108 LEU A O 1
ATOM 830 N N . ASN A 1 109 ? 3.013 -6.020 29.257 1.00 77.56 109 ASN A N 1
ATOM 831 C CA . ASN A 1 109 ? 2.482 -6.312 30.599 1.00 77.56 109 ASN A CA 1
ATOM 832 C C . ASN A 1 109 ? 0.949 -6.173 30.716 1.00 77.56 109 ASN A C 1
ATOM 834 O O . ASN A 1 109 ? 0.401 -5.982 31.800 1.00 77.56 109 ASN A O 1
ATOM 838 N N . LEU A 1 110 ? 0.227 -6.330 29.603 1.00 70.69 110 LEU A N 1
ATOM 839 C CA . LEU A 1 110 ? -1.237 -6.237 29.539 1.00 70.69 110 LEU A CA 1
ATOM 840 C C . LEU A 1 110 ? -1.933 -7.550 29.927 1.00 70.69 110 LEU A C 1
ATOM 842 O O . LEU A 1 110 ? -3.138 -7.707 29.717 1.00 70.69 110 LEU A O 1
ATOM 846 N N . SER A 1 111 ? -1.181 -8.503 30.472 1.00 61.38 111 SER A N 1
ATOM 847 C CA . SER A 1 111 ? -1.656 -9.781 31.006 1.00 61.38 111 SER A CA 1
ATOM 848 C C . SER A 1 111 ? -2.341 -9.652 32.375 1.00 61.38 111 SER A C 1
ATOM 850 O O . SER A 1 111 ? -2.925 -10.626 32.838 1.00 61.38 111 SER A O 1
ATOM 852 N N . ARG A 1 112 ? -2.291 -8.473 33.020 1.00 52.03 112 ARG A N 1
ATOM 853 C CA . ARG A 1 112 ? -2.742 -8.257 34.412 1.00 52.03 112 ARG A CA 1
ATOM 854 C C . ARG A 1 112 ? -3.856 -7.227 34.637 1.00 52.03 112 ARG A C 1
ATOM 856 O O . ARG A 1 112 ? -4.191 -6.973 35.785 1.00 52.03 112 ARG A O 1
ATOM 863 N N . LEU A 1 113 ? -4.516 -6.695 33.607 1.00 48.16 113 LEU A N 1
ATOM 864 C CA . LEU A 1 113 ? -5.661 -5.775 33.799 1.00 48.16 113 LEU A CA 1
ATOM 865 C C . LEU A 1 113 ? -6.925 -6.433 34.417 1.00 48.16 113 LEU A C 1
ATOM 867 O O . LEU A 1 113 ? -7.987 -5.822 34.436 1.00 48.16 113 LEU A O 1
ATOM 871 N N . ASN A 1 114 ? -6.815 -7.654 34.949 1.00 48.53 114 ASN A N 1
ATOM 872 C CA . ASN A 1 114 ? -7.914 -8.463 35.475 1.00 48.53 114 ASN A CA 1
ATOM 873 C C . ASN A 1 114 ? -7.989 -8.506 37.018 1.00 48.53 114 ASN A C 1
ATOM 875 O O . ASN A 1 114 ? -8.798 -9.267 37.540 1.00 48.53 114 ASN A O 1
ATOM 879 N N . SER A 1 115 ? -7.169 -7.752 37.763 1.00 39.62 115 SER A N 1
ATOM 880 C CA . SER A 1 115 ? -7.067 -7.937 39.228 1.00 39.62 115 SER A CA 1
ATOM 881 C C . SER A 1 115 ? -7.578 -6.797 40.117 1.00 39.62 115 SER A C 1
ATOM 883 O O . SER A 1 115 ? -7.806 -7.051 41.293 1.00 39.62 115 SER A O 1
ATOM 885 N N . ASP A 1 116 ? -7.814 -5.583 39.612 1.00 41.22 116 ASP A N 1
ATOM 886 C CA . ASP A 1 116 ? -7.876 -4.412 40.510 1.00 41.22 116 ASP A CA 1
ATOM 887 C C . ASP A 1 116 ? -9.261 -3.796 40.769 1.00 41.22 116 ASP A C 1
ATOM 889 O O . ASP A 1 116 ? -9.321 -2.679 41.267 1.00 41.22 116 ASP A O 1
ATOM 893 N N . HIS A 1 117 ? -10.387 -4.470 40.502 1.00 42.22 117 HIS A N 1
ATOM 894 C CA . HIS A 1 117 ? -11.724 -3.952 40.884 1.00 42.22 117 HIS A CA 1
ATOM 895 C C . HIS A 1 117 ? -12.559 -4.943 41.717 1.00 42.22 117 HIS A C 1
ATOM 897 O O . HIS A 1 117 ? -13.757 -5.120 41.509 1.00 42.22 117 HIS A O 1
ATOM 903 N N . GLN A 1 118 ? -11.923 -5.560 42.714 1.00 35.75 118 GLN A N 1
ATOM 904 C CA . GLN A 1 118 ? -12.615 -6.065 43.903 1.00 35.75 118 GLN A CA 1
ATOM 905 C C . GLN A 1 118 ? -11.990 -5.439 45.154 1.00 35.75 118 GLN A C 1
ATOM 907 O O . GLN A 1 118 ? -11.119 -6.044 45.778 1.00 35.75 118 GLN A O 1
ATOM 912 N N . ARG A 1 119 ? -12.419 -4.220 45.496 1.00 33.75 119 ARG A N 1
ATOM 913 C CA . ARG A 1 119 ? -12.519 -3.694 46.868 1.00 33.75 119 ARG A CA 1
ATOM 914 C C . ARG A 1 119 ? -13.298 -2.390 46.880 1.00 33.75 119 ARG A C 1
ATOM 916 O O . ARG A 1 119 ? -13.004 -1.537 46.018 1.00 33.75 119 ARG A O 1
#

Secondary structure (DSSP, 8-state):
----EEEEE-TTT--EEEEE-S-HHHHHT-EEE-TTT--EEEHHHHHHHT-EEEE--HHHHHHHHHHSHHHHHHHHHHHHHHHHS-TT-----TTTTSHHHHHHHHHTTTT-TTSS---

Organism: Haemaphysalis longicornis (NCBI:txid44386)

Radius of gyration: 22.0 Å; chains: 1; bounding box: 36×36×64 Å

pLDDT: mean 82.6, std 15.69, range [33.75, 97.56]